Protein AF-A0A0D0GXX9-F1 (afdb_monomer_lite)

pLDDT: mean 84.31, std 14.24, range [38.78, 97.81]

Sequence (158 aa):
MLGVKKAIVPKKVIGYCRVSSRKQKDDLEHQVEAVRTYMIAKGYSFEIIEDIGSGINYTKKGLSRLIDMICNGEVEKVVVLYKDRLVRFGFELIEQICKRYGVDIEIIDHTEKTEEQELVEDLVQLLTVFSCKLQGKRANRAKKMIKEWLEDDSVDQS

Radius of gyration: 19.17 Å; chains: 1; bounding box: 40×48×54 Å

Foldseek 3Di:
DDPPPPPPQPAFEEEEAEDAAPVCVVVSVVQVVVQVVVCVVVVGRYDYFYFYHALAPCPTPSNVVVLVCLVVLNHQEYEYQELSRNHVPCSVVVQVSNVVSNYYYHHNDHDPDDDPVSVLVNVLVVLVVVLVVDDDPVSVVSVVVSVVVVVVVVVVVD

Structure (mmCIF, N/CA/C/O backbone):
data_AF-A0A0D0GXX9-F1
#
_entry.id   AF-A0A0D0GXX9-F1
#
loop_
_atom_site.group_PDB
_atom_site.id
_atom_site.type_symbol
_atom_site.label_atom_id
_atom_site.label_alt_id
_atom_site.label_comp_id
_atom_site.label_asym_id
_atom_site.label_entity_id
_atom_site.label_seq_id
_atom_site.pdbx_PDB_ins_code
_atom_site.Cartn_x
_atom_site.Cartn_y
_atom_site.Cartn_z
_atom_site.occupancy
_atom_site.B_iso_or_equiv
_atom_site.auth_seq_id
_atom_site.auth_comp_id
_atom_site.auth_asym_id
_atom_site.auth_atom_id
_atom_site.pdbx_PDB_model_num
ATOM 1 N N . MET A 1 1 ? -7.300 32.356 24.901 1.00 46.66 1 MET A N 1
ATOM 2 C CA . MET A 1 1 ? -8.190 31.180 24.811 1.00 46.66 1 MET A CA 1
ATOM 3 C C . MET A 1 1 ? -8.692 31.081 23.391 1.00 46.66 1 MET A C 1
ATOM 5 O O . MET A 1 1 ? -9.270 32.051 22.938 1.00 46.66 1 MET A O 1
ATOM 9 N N . LEU A 1 2 ? -8.456 29.955 22.724 1.00 40.91 2 LEU A N 1
ATOM 10 C CA . LEU A 1 2 ? -9.326 29.376 21.693 1.00 40.91 2 LEU A CA 1
ATOM 11 C C . LEU A 1 2 ? -8.755 27.983 21.413 1.00 40.91 2 LEU A C 1
ATOM 13 O O . LEU A 1 2 ? -8.085 27.725 20.420 1.00 40.91 2 LEU A O 1
ATOM 17 N N . GLY A 1 3 ? -8.950 27.101 22.396 1.00 47.66 3 GLY A N 1
ATOM 18 C CA . GLY A 1 3 ? -8.802 25.672 22.185 1.00 47.66 3 GLY A CA 1
ATOM 19 C C . GLY A 1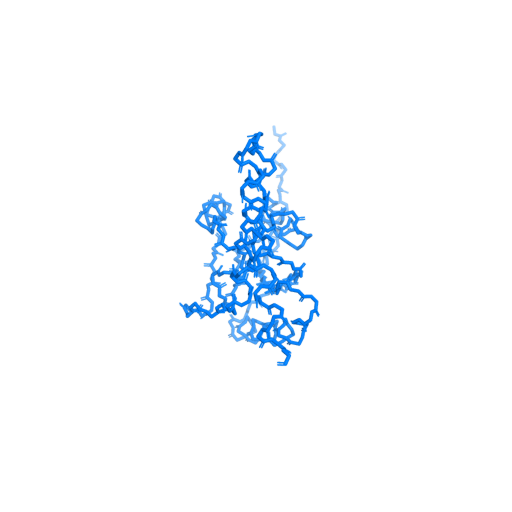 3 ? -9.908 25.253 21.234 1.00 47.66 3 GLY A C 1
ATOM 20 O O . GLY A 1 3 ? -11.041 25.031 21.660 1.00 47.66 3 GLY A O 1
ATOM 21 N N . VAL A 1 4 ? -9.587 25.193 19.943 1.00 50.47 4 VAL A N 1
ATOM 22 C CA . VAL A 1 4 ? -10.397 24.453 18.985 1.00 50.47 4 VAL A CA 1
ATOM 23 C C . VAL A 1 4 ? -10.352 23.015 19.480 1.00 50.47 4 VAL A C 1
ATOM 25 O O . VAL A 1 4 ? -9.341 22.330 19.331 1.00 50.47 4 VAL A O 1
ATOM 28 N N . LYS A 1 5 ? -11.416 22.576 20.159 1.00 44.62 5 LYS A N 1
ATOM 29 C CA . LYS A 1 5 ? -11.645 21.156 20.405 1.00 44.62 5 LYS A CA 1
ATOM 30 C C . LYS A 1 5 ? -11.710 20.522 19.021 1.00 44.62 5 LYS A C 1
ATOM 32 O O . LYS A 1 5 ? -12.744 20.611 18.363 1.00 44.62 5 LYS A O 1
ATOM 37 N N . LYS A 1 6 ? -10.592 19.959 18.549 1.00 50.16 6 LYS A N 1
ATOM 38 C CA . LYS A 1 6 ? -10.588 19.083 17.379 1.00 50.16 6 LYS A CA 1
ATOM 39 C C . LYS A 1 6 ? -11.620 18.016 17.722 1.00 50.16 6 LYS A C 1
ATOM 41 O O . LYS A 1 6 ? -11.459 17.331 18.733 1.00 50.16 6 LYS A O 1
ATOM 46 N N . ALA A 1 7 ? -12.736 17.995 16.992 1.00 53.47 7 ALA A N 1
ATOM 47 C CA . ALA A 1 7 ? -13.746 16.967 17.180 1.00 53.47 7 ALA A CA 1
ATOM 48 C C . ALA A 1 7 ? -13.008 15.627 17.179 1.00 53.47 7 ALA A C 1
ATOM 50 O O . ALA A 1 7 ? -12.141 15.414 16.328 1.00 53.47 7 ALA A O 1
ATOM 51 N N . ILE A 1 8 ? -13.266 14.781 18.176 1.00 59.03 8 ILE A N 1
ATOM 52 C CA . ILE A 1 8 ? -12.689 13.440 18.216 1.00 59.03 8 ILE A CA 1
ATOM 53 C C . ILE A 1 8 ? -13.399 12.680 17.100 1.00 59.03 8 ILE A C 1
ATOM 55 O O . ILE A 1 8 ? -14.455 12.091 17.307 1.00 59.03 8 ILE A O 1
ATOM 59 N N . VAL A 1 9 ? -12.882 12.811 15.880 1.00 65.06 9 VAL A N 1
ATOM 60 C CA . VAL A 1 9 ? -13.341 12.021 14.749 1.00 65.06 9 VAL A CA 1
ATOM 61 C C . VAL A 1 9 ? -12.909 10.594 15.071 1.00 65.06 9 VAL A C 1
ATOM 63 O O . VAL A 1 9 ? -11.727 10.393 15.372 1.00 65.06 9 VAL A O 1
ATOM 66 N N . PRO A 1 10 ? -13.831 9.617 15.096 1.00 75.81 10 PRO A N 1
ATOM 67 C CA . PRO A 1 10 ? -13.448 8.234 15.312 1.00 75.81 10 PRO A CA 1
ATOM 68 C C . PRO A 1 10 ? -12.452 7.857 14.220 1.00 75.81 10 PRO A C 1
ATOM 70 O O . PRO A 1 10 ? -12.755 7.967 13.028 1.00 75.81 10 PRO A O 1
ATOM 73 N N . LYS A 1 11 ? -11.244 7.485 14.639 1.00 86.31 11 LYS A N 1
ATOM 74 C CA . LYS A 1 11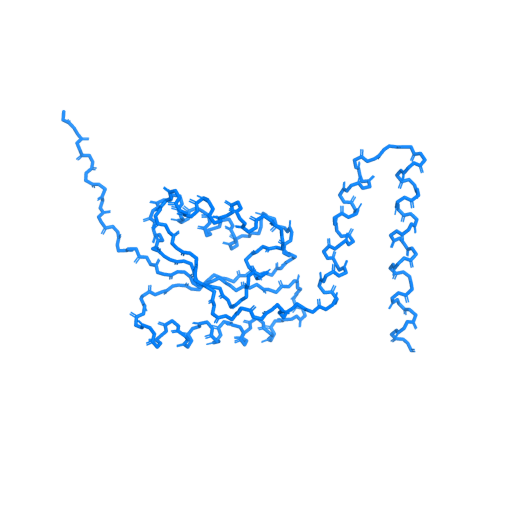 ? -10.214 7.042 13.712 1.00 86.31 11 LYS A CA 1
ATOM 75 C C . LYS A 1 11 ? -10.666 5.735 13.070 1.00 86.31 11 LYS A C 1
ATOM 77 O O . LYS A 1 11 ? -11.314 4.911 13.714 1.00 86.31 11 LYS A O 1
ATOM 82 N N . LYS A 1 12 ? -10.349 5.565 11.792 1.00 92.00 12 LYS A N 1
ATOM 83 C CA . LYS A 1 12 ? -10.663 4.347 11.043 1.00 92.00 12 LYS A CA 1
ATOM 84 C C . LYS A 1 12 ? -9.403 3.530 10.810 1.00 92.00 12 LYS A C 1
ATOM 86 O O . LYS A 1 12 ? -8.302 4.078 10.709 1.00 92.00 12 LYS A O 1
ATOM 91 N N . VAL A 1 13 ? -9.578 2.225 10.660 1.00 96.56 13 VAL A N 1
ATOM 92 C CA . VAL A 1 13 ? -8.539 1.357 10.104 1.00 96.56 13 VAL A CA 1
ATOM 93 C C . VAL A 1 13 ? -8.676 1.368 8.582 1.00 96.56 13 VAL A C 1
ATOM 95 O O . VAL A 1 13 ? -9.780 1.239 8.062 1.00 96.56 13 VAL A O 1
ATOM 98 N N . ILE A 1 14 ? -7.583 1.537 7.848 1.00 97.81 14 ILE A N 1
ATOM 99 C CA . ILE A 1 14 ? -7.615 1.587 6.385 1.00 97.81 14 ILE A CA 1
ATOM 100 C C . ILE A 1 14 ? -6.966 0.339 5.808 1.00 97.81 14 ILE A C 1
ATOM 102 O O . ILE A 1 14 ? -5.792 0.096 6.053 1.00 97.81 14 ILE A O 1
ATOM 106 N N . GLY A 1 15 ? -7.709 -0.439 5.027 1.00 97.56 15 GLY A N 1
ATOM 107 C CA . GLY A 1 15 ? -7.147 -1.494 4.188 1.00 97.56 15 GLY A CA 1
ATOM 108 C C . GLY A 1 15 ? -6.645 -0.890 2.880 1.00 97.56 15 GLY A C 1
ATOM 109 O O . GLY A 1 15 ? -7.413 -0.211 2.207 1.00 97.56 15 GLY A O 1
ATOM 110 N N . TYR A 1 16 ? -5.388 -1.111 2.501 1.00 97.31 16 TYR A N 1
ATOM 111 C CA . TYR A 1 16 ? -4.856 -0.629 1.223 1.00 97.31 16 TYR A CA 1
ATOM 112 C C . TYR A 1 16 ? -4.500 -1.798 0.301 1.00 97.31 16 TYR A C 1
ATOM 114 O O . TYR A 1 16 ? -3.686 -2.657 0.646 1.00 97.31 16 TYR A O 1
ATOM 122 N N . CYS A 1 17 ? -5.126 -1.813 -0.876 1.00 95.94 17 CYS A N 1
ATOM 123 C CA . CYS A 1 17 ? -4.997 -2.858 -1.887 1.00 95.94 17 CYS A CA 1
ATOM 124 C C . CYS A 1 17 ? -4.488 -2.256 -3.203 1.00 95.94 17 CYS A C 1
ATOM 126 O O . CYS A 1 17 ? -4.903 -1.166 -3.602 1.00 95.94 17 CYS A O 1
ATOM 128 N N . ARG A 1 18 ? -3.572 -2.952 -3.881 1.00 94.06 18 ARG A N 1
ATOM 129 C CA . ARG A 1 18 ? -2.946 -2.490 -5.121 1.00 94.06 18 ARG A CA 1
ATOM 130 C C . ARG A 1 18 ? -2.547 -3.639 -6.040 1.00 94.06 18 ARG A C 1
ATOM 132 O O . ARG A 1 18 ? -1.887 -4.592 -5.619 1.00 94.06 18 ARG A O 1
ATOM 139 N N . VAL A 1 19 ? -2.800 -3.437 -7.327 1.00 92.00 19 VAL A N 1
ATOM 140 C CA . VAL A 1 19 ? -2.217 -4.220 -8.430 1.00 92.00 19 VAL A CA 1
ATOM 141 C C . VAL A 1 19 ? -1.505 -3.304 -9.421 1.00 92.00 19 VAL A C 1
ATOM 143 O O . VAL A 1 19 ? -1.785 -2.103 -9.468 1.00 92.00 19 VAL A O 1
ATOM 146 N N . SER A 1 20 ? -0.555 -3.825 -10.196 1.00 88.00 20 SER A N 1
ATOM 147 C CA . SER A 1 20 ? 0.231 -2.995 -11.120 1.00 88.00 20 SER A CA 1
ATOM 148 C C . SER A 1 20 ? -0.528 -2.610 -12.391 1.00 88.00 20 SER A C 1
ATOM 150 O O . SER A 1 20 ? -0.326 -1.509 -12.910 1.00 88.00 20 SER A O 1
ATOM 152 N N . SER A 1 21 ? -1.457 -3.451 -12.855 1.00 86.44 21 SER A N 1
ATOM 153 C CA . SER A 1 21 ? -2.200 -3.232 -14.096 1.00 86.44 21 SER A CA 1
ATOM 154 C C . SER A 1 21 ? -3.696 -3.528 -13.966 1.00 86.44 21 SER A C 1
ATOM 156 O O . SER A 1 21 ? -4.149 -4.250 -13.084 1.00 86.44 21 SER A O 1
ATOM 158 N N . ARG A 1 22 ? -4.495 -3.003 -14.905 1.00 87.81 22 ARG A N 1
ATOM 159 C CA . ARG A 1 22 ? -5.935 -3.313 -14.982 1.00 87.81 22 ARG A CA 1
ATOM 160 C C . ARG A 1 22 ? -6.226 -4.763 -15.372 1.00 87.81 22 ARG A C 1
ATOM 162 O O . ARG A 1 22 ? -7.359 -5.195 -15.203 1.00 87.81 22 ARG A O 1
ATOM 169 N N . LYS A 1 23 ? -5.245 -5.482 -15.930 1.00 86.50 23 LYS A N 1
ATOM 170 C CA . LYS A 1 23 ? -5.403 -6.895 -16.302 1.00 86.50 23 LYS A CA 1
ATOM 171 C C . LYS A 1 23 ? -5.524 -7.781 -15.057 1.00 86.50 23 LYS A C 1
ATOM 173 O O . LYS A 1 23 ? -6.221 -8.778 -15.106 1.00 86.50 23 LYS A O 1
ATOM 178 N N . GLN A 1 24 ? -4.935 -7.349 -13.944 1.00 84.19 24 GLN A N 1
ATOM 179 C CA . GLN A 1 24 ? -4.953 -8.021 -12.640 1.00 84.19 24 GLN A CA 1
ATOM 180 C C . GLN A 1 24 ? -6.156 -7.586 -11.779 1.00 84.19 24 GLN A C 1
ATOM 182 O O . GLN A 1 24 ? -6.069 -7.491 -10.556 1.00 84.19 24 GLN A O 1
ATOM 187 N N . LYS A 1 25 ? -7.288 -7.218 -12.397 1.00 89.06 25 LYS A N 1
ATOM 188 C CA . LYS A 1 25 ? -8.465 -6.739 -11.650 1.00 89.06 25 LYS A CA 1
ATOM 189 C C . LYS A 1 25 ? -9.041 -7.830 -10.746 1.00 89.06 25 LYS A C 1
ATOM 191 O O . LYS A 1 25 ? -9.425 -7.532 -9.621 1.00 89.06 25 LYS A O 1
ATOM 196 N N . ASP A 1 26 ? -9.047 -9.069 -11.220 1.00 91.12 26 ASP A N 1
ATOM 197 C CA . ASP A 1 26 ? -9.548 -10.207 -10.450 1.00 91.12 26 ASP A CA 1
ATOM 198 C C . ASP A 1 26 ? -8.655 -10.466 -9.222 1.00 91.12 26 ASP A C 1
ATOM 200 O O . ASP A 1 26 ? -9.151 -10.729 -8.128 1.00 91.12 26 ASP A O 1
ATOM 204 N N . ASP A 1 27 ? -7.336 -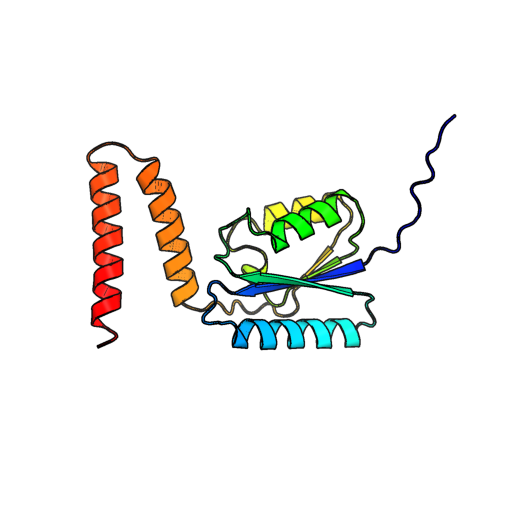10.278 -9.350 1.00 89.50 27 ASP A N 1
ATOM 205 C CA . ASP A 1 27 ? -6.399 -10.374 -8.222 1.00 89.50 27 ASP A CA 1
ATOM 206 C C . ASP A 1 27 ? -6.601 -9.252 -7.201 1.00 89.50 27 ASP A C 1
ATOM 208 O O . ASP A 1 27 ? -6.499 -9.483 -5.993 1.00 89.50 27 ASP A O 1
ATOM 212 N N . LEU A 1 28 ? -6.933 -8.041 -7.665 1.00 93.06 28 LEU A N 1
ATOM 213 C CA . LEU A 1 28 ? -7.302 -6.934 -6.784 1.00 93.06 28 LEU A CA 1
ATOM 214 C C . LEU A 1 28 ? -8.559 -7.279 -5.977 1.00 93.06 28 LEU A C 1
ATOM 216 O O . LEU A 1 28 ? -8.582 -7.044 -4.772 1.00 93.06 28 LEU A O 1
ATOM 220 N N . GLU A 1 29 ? -9.577 -7.869 -6.607 1.00 94.69 29 GLU A N 1
ATOM 221 C CA . GLU A 1 29 ? -10.807 -8.288 -5.925 1.00 94.69 29 GLU A CA 1
ATOM 222 C C . GLU A 1 29 ? -10.531 -9.375 -4.871 1.00 94.69 29 GLU A C 1
ATOM 224 O O . GLU A 1 29 ? -10.977 -9.247 -3.727 1.00 94.69 29 GLU A O 1
ATOM 229 N N . HIS A 1 30 ? -9.718 -10.386 -5.198 1.00 93.06 30 HIS A N 1
ATOM 230 C CA . HIS A 1 30 ? -9.283 -11.402 -4.232 1.00 93.06 30 HIS A CA 1
ATOM 231 C C . HIS A 1 30 ? -8.503 -10.800 -3.058 1.00 93.06 30 HIS A C 1
ATOM 233 O O . HIS A 1 30 ? -8.724 -11.166 -1.901 1.00 93.06 30 HIS A O 1
ATOM 239 N N . GLN A 1 31 ? -7.607 -9.853 -3.336 1.00 93.38 31 GLN A N 1
ATOM 240 C CA . GLN A 1 31 ? -6.850 -9.149 -2.308 1.00 93.38 31 GLN A CA 1
ATOM 241 C C . GLN A 1 31 ? -7.761 -8.326 -1.391 1.00 93.38 31 GLN A C 1
ATOM 243 O O . GLN A 1 31 ? -7.612 -8.386 -0.169 1.00 93.38 31 GLN A O 1
ATOM 248 N N . VAL A 1 32 ? -8.707 -7.582 -1.966 1.00 96.25 32 VAL A N 1
ATOM 249 C CA . VAL A 1 32 ? -9.696 -6.796 -1.220 1.00 96.25 32 VAL A CA 1
ATOM 250 C C . VAL A 1 32 ? -10.512 -7.701 -0.306 1.00 96.25 32 VAL A C 1
ATOM 252 O O . VAL A 1 32 ? -10.705 -7.360 0.860 1.00 96.25 32 VAL A O 1
ATOM 255 N N . GLU A 1 33 ? -10.948 -8.864 -0.788 1.00 96.19 33 GLU A N 1
ATOM 256 C CA . GLU A 1 33 ? -11.734 -9.801 0.015 1.00 96.19 33 GLU A CA 1
ATOM 257 C C . GLU A 1 33 ? -10.915 -10.439 1.147 1.00 96.19 33 GLU A C 1
ATOM 259 O O . GLU A 1 33 ? -11.404 -10.559 2.274 1.00 96.19 33 GLU A O 1
ATOM 264 N N . ALA A 1 34 ? -9.645 -10.770 0.896 1.00 94.50 34 ALA A N 1
ATOM 265 C CA . ALA A 1 34 ? -8.735 -11.273 1.924 1.00 94.50 34 ALA A CA 1
ATOM 266 C C . ALA A 1 34 ? -8.512 -10.239 3.042 1.00 94.50 34 ALA A C 1
ATOM 268 O O . ALA A 1 34 ? -8.657 -10.554 4.228 1.00 94.50 34 ALA A O 1
ATOM 269 N N . VAL A 1 35 ? -8.223 -8.984 2.673 1.00 96.00 35 VAL A N 1
ATOM 270 C CA . VAL A 1 35 ? -8.050 -7.877 3.627 1.00 96.00 35 VAL A CA 1
ATOM 271 C C . VAL A 1 35 ? -9.356 -7.606 4.377 1.00 96.00 35 VAL A C 1
ATOM 273 O O . VAL A 1 35 ? -9.351 -7.501 5.602 1.00 96.00 35 VAL A O 1
ATOM 276 N N . ARG A 1 36 ? -10.492 -7.564 3.675 1.00 96.75 36 ARG A N 1
ATOM 277 C CA . ARG A 1 36 ? -11.821 -7.364 4.269 1.00 96.75 36 ARG A CA 1
ATOM 278 C C . ARG A 1 36 ? -12.135 -8.432 5.311 1.00 96.75 36 ARG A C 1
ATOM 280 O O . ARG A 1 36 ? -12.488 -8.091 6.438 1.00 96.75 36 ARG A O 1
ATOM 287 N N . THR A 1 37 ? -11.977 -9.704 4.957 1.00 96.69 37 THR A N 1
ATOM 288 C CA . THR A 1 37 ? -12.234 -10.837 5.856 1.00 96.69 37 THR A CA 1
ATOM 289 C C . THR A 1 37 ? -11.372 -10.743 7.111 1.00 96.69 37 THR A C 1
ATOM 291 O O . THR A 1 37 ? -11.878 -10.880 8.227 1.00 96.69 37 THR A O 1
ATOM 294 N N . TYR A 1 38 ? -10.084 -10.430 6.945 1.00 96.25 38 TYR A N 1
ATOM 295 C CA . TYR A 1 38 ? -9.162 -10.229 8.059 1.00 96.25 38 TYR A CA 1
ATOM 296 C C . TYR A 1 38 ? -9.614 -9.092 8.990 1.00 96.25 38 TYR A C 1
ATOM 298 O O . TYR A 1 38 ? -9.674 -9.264 10.209 1.00 96.25 38 TYR A O 1
ATOM 306 N N . MET A 1 39 ? -9.986 -7.939 8.431 1.00 95.62 39 MET A N 1
ATOM 307 C CA . MET A 1 39 ? -10.405 -6.769 9.211 1.00 95.62 39 MET A CA 1
ATOM 308 C C . MET A 1 39 ? -11.743 -6.983 9.930 1.00 95.62 39 MET A C 1
ATOM 310 O O . MET A 1 39 ? -11.892 -6.544 11.073 1.00 95.62 39 MET A O 1
ATOM 314 N N . ILE A 1 40 ? -12.688 -7.700 9.307 1.00 95.88 40 ILE A N 1
ATOM 315 C CA . ILE A 1 40 ? -13.946 -8.117 9.945 1.00 95.88 40 ILE A CA 1
ATOM 316 C C . ILE A 1 40 ? -13.653 -9.039 11.130 1.00 95.88 40 ILE A C 1
ATOM 318 O O . ILE A 1 40 ? -14.172 -8.809 12.221 1.00 95.88 40 ILE A O 1
ATOM 322 N N . ALA A 1 41 ? -12.788 -10.043 10.953 1.00 95.88 41 ALA A N 1
ATOM 323 C CA . ALA A 1 41 ? -12.423 -10.977 12.019 1.00 95.88 41 ALA A CA 1
ATOM 324 C C . ALA A 1 41 ? -11.743 -10.284 13.215 1.00 95.88 41 ALA A C 1
ATOM 326 O O . ALA A 1 41 ? -11.889 -10.725 14.355 1.00 95.88 41 ALA A O 1
ATOM 327 N N . LYS A 1 42 ? -11.031 -9.176 12.976 1.00 94.75 42 LYS A N 1
ATOM 328 C CA . LYS A 1 42 ? -10.439 -8.327 14.023 1.00 94.75 42 LYS A CA 1
ATOM 329 C C . LYS A 1 42 ? -11.433 -7.368 14.689 1.00 94.75 42 LYS A C 1
ATOM 331 O O . LYS A 1 42 ? -11.071 -6.736 15.679 1.00 94.75 42 LYS A O 1
ATOM 336 N N . GLY A 1 43 ? -12.655 -7.244 14.169 1.00 92.81 43 GLY A N 1
ATOM 337 C CA . GLY A 1 43 ? -13.668 -6.318 14.678 1.00 92.81 43 GLY A CA 1
ATOM 338 C C . GLY A 1 43 ? -13.352 -4.848 14.398 1.00 92.81 43 GLY A C 1
ATOM 339 O O . GLY A 1 43 ? -13.785 -3.972 15.145 1.00 92.81 43 GLY A O 1
ATOM 340 N N . TYR A 1 44 ? -12.571 -4.560 13.354 1.00 93.81 44 TYR A N 1
ATOM 341 C CA . TYR A 1 44 ? -12.212 -3.188 13.007 1.00 93.81 44 TYR A CA 1
ATOM 342 C C . TYR A 1 44 ? -13.376 -2.446 12.344 1.00 93.81 44 TYR A C 1
ATOM 344 O O . TYR A 1 44 ? -14.136 -3.012 11.563 1.00 93.81 44 TYR A O 1
ATOM 352 N N . SER A 1 45 ? -13.483 -1.144 12.622 1.00 91.81 45 SER A N 1
ATOM 353 C CA . SER A 1 45 ? -14.246 -0.216 11.784 1.00 91.81 45 SER A CA 1
ATOM 354 C C . SER A 1 45 ? -13.311 0.294 10.698 1.00 91.81 45 SER A C 1
ATOM 356 O O . SER A 1 45 ? -12.331 0.987 11.000 1.00 91.81 45 SER A O 1
ATOM 358 N N . PHE A 1 46 ? -13.565 -0.104 9.452 1.00 95.44 46 PHE A N 1
ATOM 359 C CA . PHE A 1 46 ? -12.597 0.085 8.384 1.00 95.44 46 PHE A CA 1
ATOM 360 C C . PHE A 1 46 ? -13.155 0.648 7.087 1.00 95.44 46 PHE A C 1
ATOM 362 O O . PHE A 1 46 ? -14.353 0.624 6.814 1.00 95.44 46 PHE A O 1
ATOM 369 N N . GLU A 1 47 ? -12.231 1.144 6.274 1.00 96.06 47 GLU A N 1
ATOM 370 C CA . GLU A 1 47 ? -12.448 1.533 4.890 1.00 96.06 47 GLU A CA 1
ATOM 371 C C . GLU A 1 47 ? -11.355 0.904 4.021 1.00 96.06 47 GLU A C 1
ATOM 373 O O . GLU A 1 47 ? -10.217 0.771 4.467 1.00 96.06 47 GLU A O 1
ATOM 378 N N . ILE A 1 48 ? -11.691 0.498 2.796 1.00 96.81 48 ILE A N 1
ATOM 379 C CA . ILE A 1 48 ? -10.723 -0.059 1.847 1.00 96.81 48 ILE A CA 1
ATOM 380 C C . ILE A 1 48 ? -10.428 0.985 0.773 1.00 96.81 48 ILE A C 1
ATOM 382 O O . ILE A 1 48 ? -11.338 1.585 0.203 1.00 96.81 48 ILE A O 1
ATOM 386 N N . ILE A 1 49 ? -9.143 1.202 0.516 1.00 97.12 49 ILE A N 1
ATOM 387 C CA . ILE A 1 49 ? -8.628 2.015 -0.577 1.00 97.12 49 ILE A CA 1
ATOM 388 C C . ILE A 1 49 ? -7.963 1.077 -1.578 1.00 97.12 49 ILE A C 1
ATOM 390 O O . ILE A 1 49 ? -7.122 0.255 -1.217 1.00 97.12 49 ILE A O 1
ATOM 394 N N . GLU A 1 50 ? -8.329 1.237 -2.842 1.00 96.12 50 GLU A N 1
ATOM 395 C CA . GLU A 1 50 ? -7.814 0.451 -3.955 1.00 96.12 50 GLU A CA 1
ATOM 396 C C . GLU A 1 50 ? -7.042 1.352 -4.914 1.00 96.12 50 GLU A C 1
ATOM 398 O O . GLU A 1 50 ? -7.437 2.493 -5.172 1.00 96.12 50 GLU A O 1
ATOM 403 N N . ASP A 1 51 ? -5.957 0.830 -5.474 1.00 94.94 51 ASP A N 1
ATOM 404 C CA . ASP A 1 51 ? -5.194 1.501 -6.516 1.00 94.94 51 ASP A CA 1
ATOM 405 C C . ASP A 1 51 ? -4.780 0.529 -7.620 1.00 94.94 51 ASP A C 1
ATOM 407 O O . ASP A 1 51 ? -4.429 -0.627 -7.385 1.00 94.94 51 ASP A O 1
ATOM 411 N N . ILE A 1 52 ? -4.749 1.043 -8.847 1.00 92.31 52 ILE A N 1
ATOM 412 C CA . ILE A 1 52 ? -4.190 0.335 -9.997 1.00 92.31 52 ILE A CA 1
ATOM 413 C C . ILE A 1 52 ? -3.010 1.144 -10.517 1.00 92.31 52 ILE A C 1
ATOM 415 O O . ILE A 1 52 ? -3.158 2.297 -10.930 1.00 92.31 52 ILE A O 1
ATOM 419 N N . GLY A 1 53 ? -1.835 0.532 -10.492 1.00 89.50 53 GLY A N 1
ATOM 420 C CA . GLY A 1 53 ? -0.592 1.111 -10.969 1.00 89.50 53 GLY A CA 1
ATOM 421 C C . GLY A 1 53 ? 0.621 0.561 -10.231 1.00 89.50 53 GLY A C 1
ATOM 422 O O . GLY A 1 53 ? 0.524 0.022 -9.124 1.00 89.50 53 GLY A O 1
ATOM 423 N N . SER A 1 54 ? 1.783 0.759 -10.845 1.00 87.06 54 SER A N 1
ATOM 424 C CA . SER A 1 54 ? 3.084 0.337 -10.326 1.00 87.06 54 SER A CA 1
ATOM 425 C C . SER A 1 54 ? 3.320 0.721 -8.854 1.00 87.06 54 SER A C 1
ATOM 427 O O . SER A 1 54 ? 2.873 1.771 -8.359 1.00 87.06 54 SER A O 1
ATOM 429 N N . GLY A 1 55 ? 4.080 -0.127 -8.155 1.00 86.19 55 GLY A N 1
ATOM 430 C CA . GLY A 1 55 ? 4.495 0.086 -6.770 1.00 86.19 55 GLY A CA 1
ATOM 431 C C . GLY A 1 55 ? 5.466 1.257 -6.587 1.00 86.19 55 GLY A C 1
ATOM 432 O O . GLY A 1 55 ? 5.625 1.722 -5.460 1.00 86.19 55 GLY A O 1
ATOM 433 N N . ILE A 1 56 ? 6.068 1.772 -7.665 1.00 88.62 56 ILE A N 1
ATOM 434 C CA . ILE A 1 56 ? 6.966 2.939 -7.632 1.00 88.62 56 ILE A CA 1
ATOM 435 C C . ILE A 1 56 ? 6.278 4.257 -8.020 1.00 88.62 56 ILE A C 1
ATOM 437 O O . ILE A 1 56 ? 6.895 5.321 -7.974 1.00 88.62 56 ILE A O 1
ATOM 441 N N . ASN A 1 57 ? 4.992 4.216 -8.381 1.00 87.31 57 ASN A N 1
ATOM 442 C CA . ASN A 1 57 ? 4.207 5.421 -8.631 1.00 87.31 57 ASN A CA 1
ATOM 443 C C . ASN A 1 57 ? 3.653 5.996 -7.314 1.00 87.31 57 ASN A C 1
ATOM 445 O O . ASN A 1 57 ? 2.634 5.528 -6.810 1.00 87.31 57 ASN A O 1
ATOM 449 N N . TYR A 1 58 ? 4.275 7.038 -6.767 1.00 88.62 58 TYR A N 1
ATOM 450 C CA . TYR A 1 58 ? 3.834 7.645 -5.501 1.00 88.62 58 TYR A CA 1
ATOM 451 C C . TYR A 1 58 ? 2.694 8.672 -5.639 1.00 88.62 58 TYR A C 1
ATOM 453 O O . TYR A 1 58 ? 2.245 9.209 -4.634 1.00 88.62 58 TYR A O 1
ATOM 461 N N . THR A 1 59 ? 2.207 8.952 -6.855 1.00 88.12 59 THR A N 1
ATOM 462 C CA . THR A 1 59 ? 1.148 9.951 -7.116 1.00 88.12 59 THR A CA 1
ATOM 463 C C . THR A 1 59 ? -0.212 9.321 -7.429 1.00 88.12 59 THR A C 1
ATOM 465 O O . THR A 1 59 ? -1.122 9.992 -7.923 1.00 88.12 59 THR A O 1
ATOM 468 N N . LYS A 1 60 ? -0.369 8.021 -7.149 1.00 91.62 60 LYS A N 1
ATOM 469 C CA . LYS A 1 60 ? -1.649 7.319 -7.291 1.00 91.62 60 LYS A CA 1
ATOM 470 C C . LYS A 1 60 ? -2.710 7.939 -6.380 1.00 91.62 60 LYS A C 1
ATOM 472 O O . LYS A 1 60 ? -2.411 8.411 -5.283 1.00 91.62 60 LYS A O 1
ATOM 477 N N . LYS A 1 61 ? -3.959 7.941 -6.851 1.00 93.56 61 LYS A N 1
ATOM 478 C CA . LYS A 1 61 ? -5.066 8.618 -6.163 1.00 93.56 61 LYS A CA 1
ATOM 479 C C . LYS A 1 61 ? -5.361 7.979 -4.807 1.00 93.56 61 LYS A C 1
ATOM 481 O O . LYS A 1 61 ? -5.585 8.719 -3.854 1.00 93.56 61 LYS A O 1
ATOM 486 N N . GLY A 1 62 ? -5.341 6.648 -4.712 1.00 95.12 62 GLY A N 1
ATOM 487 C CA . GLY A 1 62 ? -5.557 5.940 -3.453 1.00 95.12 62 GLY A CA 1
ATOM 488 C C . GLY A 1 62 ? -4.441 6.204 -2.443 1.00 95.12 62 GLY A C 1
ATOM 489 O O . GLY A 1 62 ? -4.728 6.585 -1.312 1.00 95.12 62 GLY A O 1
ATOM 490 N N . LEU A 1 63 ? -3.176 6.102 -2.856 1.00 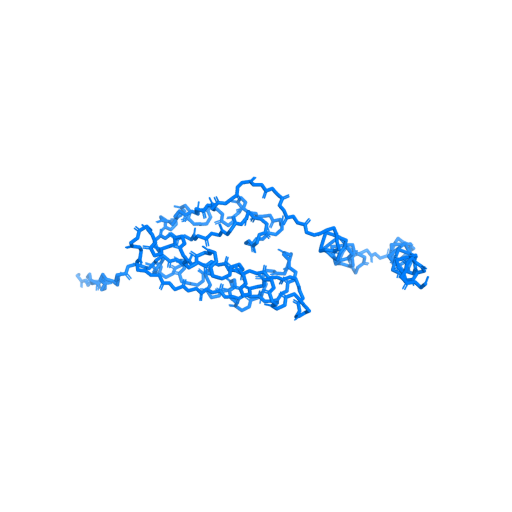94.75 63 LEU A N 1
ATOM 491 C CA . LEU A 1 63 ? -2.025 6.381 -1.995 1.00 94.75 63 LEU A CA 1
ATOM 492 C C . LEU A 1 63 ? -1.997 7.841 -1.521 1.00 94.75 63 LEU A C 1
ATOM 494 O O . LEU A 1 63 ? -1.767 8.087 -0.340 1.00 94.75 63 LEU A O 1
ATOM 498 N N . SER A 1 64 ? -2.273 8.807 -2.405 1.00 94.62 64 SER A N 1
ATOM 499 C CA . SER A 1 64 ? -2.380 10.223 -2.019 1.00 94.62 64 SER A CA 1
ATOM 500 C C . SER A 1 64 ? -3.483 10.420 -0.984 1.00 94.62 64 SER A C 1
ATOM 502 O O . SER A 1 64 ? -3.247 11.022 0.058 1.00 94.62 64 SER A O 1
ATOM 504 N N . ARG A 1 65 ? -4.664 9.836 -1.227 1.00 95.81 65 ARG A N 1
ATOM 505 C CA . ARG A 1 65 ? -5.792 9.880 -0.293 1.00 95.81 65 ARG A CA 1
ATOM 506 C C . ARG A 1 65 ? -5.432 9.269 1.062 1.00 95.81 65 ARG A C 1
ATOM 508 O O . ARG A 1 65 ? -5.771 9.844 2.090 1.00 95.81 65 ARG A O 1
ATOM 515 N N . LEU A 1 66 ? -4.734 8.133 1.075 1.00 95.69 66 LEU A N 1
ATOM 516 C CA . LEU A 1 66 ? -4.261 7.490 2.300 1.00 95.69 66 LEU A CA 1
ATOM 517 C C . LEU A 1 66 ? -3.330 8.421 3.091 1.00 95.69 66 LEU A C 1
ATOM 519 O O . LEU A 1 66 ? -3.517 8.596 4.294 1.00 95.69 66 LEU A O 1
ATOM 523 N N . ILE A 1 67 ? -2.355 9.039 2.418 1.00 94.00 67 ILE A N 1
ATOM 524 C CA . ILE A 1 67 ? -1.412 9.975 3.044 1.00 94.00 67 ILE A CA 1
ATOM 525 C C . ILE A 1 67 ? -2.151 11.190 3.618 1.00 94.00 67 ILE A C 1
ATOM 527 O O . ILE A 1 67 ? -1.880 11.573 4.758 1.00 94.00 67 ILE A O 1
ATOM 531 N N . ASP A 1 68 ? -3.111 11.755 2.885 1.00 94.00 68 ASP A N 1
ATOM 532 C CA . ASP A 1 68 ? -3.916 12.888 3.353 1.00 94.00 68 ASP A CA 1
ATOM 533 C C . ASP A 1 68 ? -4.711 12.528 4.619 1.00 94.00 68 ASP A C 1
ATOM 535 O O . ASP A 1 68 ? -4.680 13.262 5.609 1.00 94.00 68 ASP A O 1
ATOM 539 N N . MET A 1 69 ? -5.351 11.353 4.643 1.00 93.88 69 MET A N 1
ATOM 540 C CA . MET A 1 69 ? -6.089 10.864 5.815 1.00 93.88 69 MET A CA 1
ATOM 541 C C . MET A 1 69 ? -5.170 10.649 7.031 1.00 93.88 69 MET A C 1
ATOM 543 O O . MET A 1 69 ? -5.544 10.985 8.161 1.00 93.88 69 MET A O 1
ATOM 547 N N . ILE A 1 70 ? -3.954 10.130 6.818 1.00 93.94 70 ILE A N 1
ATOM 548 C CA . ILE A 1 70 ? -2.934 9.994 7.872 1.00 93.94 70 ILE A CA 1
ATOM 549 C C . ILE A 1 70 ? -2.555 11.377 8.416 1.00 93.94 70 ILE A C 1
ATOM 551 O O . ILE A 1 70 ? -2.575 11.588 9.630 1.00 93.94 70 ILE A O 1
ATOM 555 N N . CYS A 1 71 ? -2.278 12.342 7.534 1.00 92.25 71 CYS A N 1
ATOM 556 C CA . CYS A 1 71 ? -1.875 13.697 7.917 1.00 92.25 71 CYS A CA 1
ATOM 557 C C . CYS A 1 71 ? -2.979 14.452 8.673 1.00 92.25 71 CYS A C 1
ATOM 559 O O . CYS A 1 71 ? -2.691 15.224 9.593 1.00 92.25 71 CYS A O 1
ATOM 561 N N . ASN A 1 72 ? -4.244 14.194 8.338 1.00 92.38 72 ASN A N 1
ATOM 562 C CA . ASN A 1 72 ? -5.398 14.766 9.031 1.00 92.38 72 ASN A CA 1
ATOM 563 C C . ASN A 1 72 ? -5.657 14.122 10.407 1.00 92.38 72 ASN A C 1
ATOM 565 O O . ASN A 1 72 ? -6.353 14.706 11.251 1.00 92.38 72 ASN A O 1
ATOM 569 N N . GLY A 1 73 ? -5.048 12.964 10.682 1.00 91.38 73 GLY A N 1
ATOM 570 C CA . GLY A 1 73 ? -5.242 12.187 11.906 1.00 91.38 73 GLY A CA 1
ATOM 571 C C . GLY A 1 73 ? -6.548 11.390 11.919 1.00 91.38 73 GLY A C 1
ATOM 572 O O . GLY A 1 73 ? -7.088 11.136 12.994 1.00 91.38 73 GLY A O 1
ATOM 573 N N . GLU A 1 74 ? -7.061 11.035 10.739 1.00 92.88 74 GLU A N 1
ATOM 574 C CA . GLU A 1 74 ? -8.297 10.260 10.542 1.00 92.88 74 GLU A CA 1
ATOM 575 C C . GLU A 1 74 ? -8.050 8.742 10.581 1.00 92.88 74 GLU A C 1
ATOM 577 O O . GLU A 1 74 ? -8.988 7.951 10.686 1.00 92.88 74 GLU A O 1
ATOM 582 N N . VAL A 1 75 ? -6.781 8.335 10.510 1.00 95.12 75 VAL A N 1
ATOM 583 C CA . VAL A 1 75 ? -6.352 6.936 10.452 1.00 95.12 75 VAL A CA 1
ATOM 584 C C . VAL A 1 75 ? -5.793 6.502 11.803 1.00 95.12 75 VAL A C 1
ATOM 586 O O . VAL A 1 75 ? -5.049 7.237 12.452 1.00 95.12 75 VAL A O 1
ATOM 589 N N . GLU A 1 76 ? -6.170 5.303 12.236 1.00 95.00 76 GLU A N 1
ATOM 590 C CA . GLU A 1 76 ? -5.577 4.619 13.391 1.00 95.00 76 GLU A CA 1
ATOM 591 C C . GLU A 1 76 ? -4.494 3.639 12.954 1.00 95.00 76 GLU A C 1
ATOM 593 O O . GLU A 1 76 ? -3.418 3.577 13.540 1.00 95.00 76 GLU A O 1
ATOM 598 N N . LYS A 1 77 ? -4.787 2.873 11.906 1.00 96.19 77 LYS A N 1
ATOM 599 C CA . LYS A 1 77 ? -3.945 1.782 11.437 1.00 96.19 77 LYS A CA 1
ATOM 600 C C . LYS A 1 77 ? -4.154 1.573 9.945 1.00 96.19 77 LYS A C 1
ATOM 602 O O . LYS A 1 77 ? -5.271 1.721 9.451 1.00 96.19 77 LYS A O 1
ATOM 607 N N . VAL A 1 78 ? -3.091 1.211 9.243 1.00 97.50 78 VAL A N 1
ATOM 608 C CA . VAL A 1 78 ? -3.118 0.804 7.838 1.00 97.50 78 VAL A CA 1
ATOM 609 C C . VAL A 1 78 ? -2.877 -0.696 7.769 1.00 97.50 78 VAL A C 1
ATOM 611 O O . VAL A 1 78 ? -1.892 -1.178 8.311 1.00 97.50 78 VAL A O 1
ATOM 614 N N . VAL A 1 79 ? -3.760 -1.434 7.109 1.00 97.44 79 VAL A N 1
ATOM 615 C CA . VAL A 1 79 ? -3.649 -2.878 6.898 1.00 97.44 79 VAL A CA 1
ATOM 616 C C . VAL A 1 79 ? -3.334 -3.132 5.430 1.00 97.44 79 VAL A C 1
ATOM 618 O O . VAL A 1 79 ? -4.024 -2.624 4.545 1.00 97.44 79 VAL A O 1
ATOM 621 N N . VAL A 1 80 ? -2.303 -3.925 5.162 1.00 95.75 80 VAL A N 1
ATOM 622 C CA . VAL A 1 80 ? -1.914 -4.334 3.806 1.00 95.75 80 VAL A CA 1
ATOM 623 C C . VAL A 1 80 ? -1.705 -5.838 3.752 1.00 95.75 80 VAL A C 1
ATOM 625 O O . VAL A 1 80 ? -1.264 -6.441 4.729 1.00 95.75 80 VAL A O 1
ATOM 628 N N . LEU A 1 81 ? -2.016 -6.456 2.609 1.00 93.81 81 LEU A N 1
ATOM 629 C CA . LEU A 1 81 ? -1.835 -7.900 2.458 1.00 93.81 81 LEU A CA 1
ATOM 630 C C . LEU A 1 81 ? -0.346 -8.275 2.499 1.00 93.81 81 LEU A C 1
ATOM 632 O O . LEU A 1 81 ? 0.051 -9.055 3.353 1.00 93.81 81 LEU A O 1
ATOM 636 N N . TYR A 1 82 ? 0.465 -7.640 1.648 1.00 91.38 82 TYR A N 1
ATOM 637 C CA . TYR A 1 82 ? 1.923 -7.792 1.600 1.00 91.38 82 TYR A CA 1
ATOM 638 C C . TYR A 1 82 ? 2.609 -6.423 1.661 1.00 91.38 82 TYR A C 1
ATOM 640 O O . TYR A 1 82 ? 2.025 -5.406 1.272 1.00 91.38 82 TYR A O 1
ATOM 648 N N . LYS A 1 83 ? 3.877 -6.390 2.092 1.00 90.81 83 LYS A N 1
ATOM 649 C CA . LYS A 1 83 ? 4.675 -5.152 2.213 1.00 90.81 83 LYS A CA 1
ATOM 650 C C . LYS A 1 83 ? 4.733 -4.354 0.901 1.00 90.81 83 LYS A C 1
ATOM 652 O O . LYS A 1 83 ? 4.572 -3.134 0.902 1.00 90.81 83 LYS A O 1
ATOM 657 N N . ASP A 1 84 ? 4.918 -5.050 -0.218 1.00 89.38 84 ASP A N 1
ATOM 658 C CA . ASP A 1 84 ? 5.099 -4.470 -1.554 1.00 89.38 84 ASP A CA 1
ATOM 659 C C . ASP A 1 84 ? 3.804 -3.921 -2.190 1.00 89.38 84 ASP A C 1
ATOM 661 O O . ASP A 1 84 ? 3.837 -3.211 -3.206 1.00 89.38 84 ASP A O 1
ATOM 665 N N . ARG A 1 85 ? 2.643 -4.238 -1.602 1.00 91.88 85 ARG A N 1
ATOM 666 C CA . ARG A 1 85 ? 1.353 -3.722 -2.063 1.00 91.88 85 ARG A CA 1
ATOM 667 C C . ARG A 1 85 ? 1.232 -2.247 -1.747 1.00 91.88 85 ARG A C 1
ATOM 669 O O . ARG A 1 85 ? 0.739 -1.514 -2.596 1.00 91.88 85 ARG A O 1
ATOM 676 N N . LEU A 1 86 ? 1.772 -1.800 -0.610 1.00 92.06 86 LEU A N 1
ATOM 677 C CA . LEU A 1 86 ? 1.808 -0.385 -0.248 1.00 92.06 86 LEU A CA 1
ATOM 678 C C . LEU A 1 86 ? 2.671 0.414 -1.234 1.00 92.06 86 LEU A C 1
ATOM 680 O O . LEU A 1 86 ? 2.170 1.263 -1.973 1.00 92.06 86 LEU A O 1
ATOM 684 N N . VAL A 1 87 ? 3.966 0.098 -1.265 1.00 92.19 87 VAL A N 1
ATOM 685 C CA . VAL A 1 87 ? 4.979 0.703 -2.136 1.00 92.19 87 VAL A CA 1
ATOM 686 C C . VAL A 1 87 ? 6.095 -0.307 -2.406 1.00 92.19 87 VAL A C 1
ATOM 688 O O . VAL A 1 87 ? 6.423 -1.113 -1.538 1.00 92.19 87 VAL A O 1
ATOM 691 N N . ARG A 1 88 ? 6.708 -0.249 -3.595 1.00 89.44 88 ARG A N 1
ATOM 692 C CA . ARG A 1 88 ? 7.835 -1.130 -3.956 1.00 89.44 88 ARG A CA 1
ATOM 693 C C . ARG A 1 88 ? 9.128 -0.715 -3.257 1.00 89.44 88 ARG A C 1
ATOM 695 O O . ARG A 1 88 ? 9.869 -1.558 -2.768 1.00 89.44 88 ARG A O 1
ATOM 702 N N . PHE A 1 89 ? 9.388 0.589 -3.208 1.00 87.38 89 PHE A N 1
ATOM 703 C CA . PHE A 1 89 ? 10.532 1.177 -2.519 1.00 87.38 89 PHE A CA 1
ATOM 704 C C . PHE A 1 89 ? 10.049 2.270 -1.564 1.00 87.38 89 PHE A C 1
ATOM 706 O O . PHE A 1 89 ? 9.009 2.886 -1.781 1.00 87.38 89 PHE A O 1
ATOM 713 N N . GLY A 1 90 ? 10.806 2.517 -0.494 1.00 88.81 90 GLY A N 1
ATOM 714 C CA . GLY A 1 90 ? 10.464 3.561 0.473 1.00 88.81 90 GLY A CA 1
ATOM 715 C C . GLY A 1 90 ? 9.345 3.179 1.443 1.00 88.81 90 GLY A C 1
ATOM 716 O O . GLY A 1 90 ? 8.712 4.070 2.005 1.00 88.81 90 GLY A O 1
ATOM 717 N N . PHE A 1 91 ? 9.114 1.883 1.680 1.00 92.31 91 PHE A N 1
ATOM 718 C CA . PHE A 1 91 ? 8.186 1.435 2.723 1.00 92.31 91 PHE A CA 1
ATOM 719 C C . PHE A 1 91 ? 8.570 2.026 4.081 1.00 92.31 91 PHE A C 1
ATOM 721 O O . PHE A 1 91 ? 7.723 2.560 4.787 1.00 92.31 91 PHE A O 1
ATOM 728 N N . GLU A 1 92 ? 9.860 2.007 4.411 1.00 93.19 92 GLU A N 1
ATOM 729 C CA . GLU A 1 92 ? 10.407 2.540 5.656 1.00 93.19 92 GLU A CA 1
ATOM 730 C C . GLU A 1 92 ? 10.113 4.040 5.790 1.00 93.19 92 GLU A C 1
ATOM 732 O O . GLU A 1 92 ? 9.829 4.518 6.883 1.00 93.19 92 GLU A O 1
ATOM 737 N N . LEU A 1 93 ? 10.108 4.790 4.682 1.00 92.50 93 LEU A N 1
ATOM 738 C CA . LEU A 1 93 ? 9.741 6.207 4.690 1.00 92.50 93 LEU A CA 1
ATOM 739 C C . LEU A 1 93 ? 8.262 6.396 5.052 1.00 92.50 93 LEU A C 1
ATOM 741 O O . LEU A 1 93 ? 7.946 7.222 5.909 1.00 92.50 93 LEU A O 1
ATOM 745 N N . ILE A 1 94 ? 7.365 5.624 4.431 1.00 93.56 94 ILE A N 1
ATOM 746 C CA . ILE A 1 94 ? 5.930 5.665 4.748 1.00 93.56 94 ILE A CA 1
ATOM 747 C C . ILE A 1 94 ? 5.685 5.220 6.192 1.00 93.56 94 ILE A C 1
ATOM 749 O O . ILE A 1 94 ? 4.907 5.851 6.903 1.00 93.56 94 ILE A O 1
ATOM 753 N N . GLU A 1 95 ? 6.395 4.196 6.660 1.00 94.69 95 GLU A N 1
ATOM 754 C CA . GLU A 1 95 ? 6.325 3.717 8.038 1.00 94.69 95 GLU A CA 1
ATOM 755 C C . GLU A 1 95 ? 6.746 4.805 9.041 1.00 94.69 95 GLU A C 1
ATOM 757 O O . GLU A 1 95 ? 6.054 5.029 10.033 1.00 94.69 95 GLU A O 1
ATOM 762 N N . GLN A 1 96 ? 7.831 5.541 8.770 1.00 94.88 96 GLN A N 1
ATOM 763 C CA . GLN A 1 96 ? 8.251 6.667 9.612 1.00 94.88 96 GLN A CA 1
ATOM 764 C C . GLN A 1 96 ? 7.214 7.797 9.640 1.00 94.88 96 GLN A C 1
ATOM 766 O O . GLN A 1 96 ? 6.976 8.384 10.699 1.00 94.88 96 GLN A O 1
ATOM 771 N N . ILE A 1 97 ? 6.576 8.094 8.503 1.00 92.81 97 ILE A N 1
ATOM 772 C CA . ILE A 1 97 ? 5.474 9.063 8.446 1.00 92.81 97 ILE A CA 1
ATOM 773 C C . ILE A 1 97 ? 4.322 8.569 9.324 1.00 92.81 97 ILE A C 1
ATOM 775 O O . ILE A 1 97 ? 3.904 9.292 10.2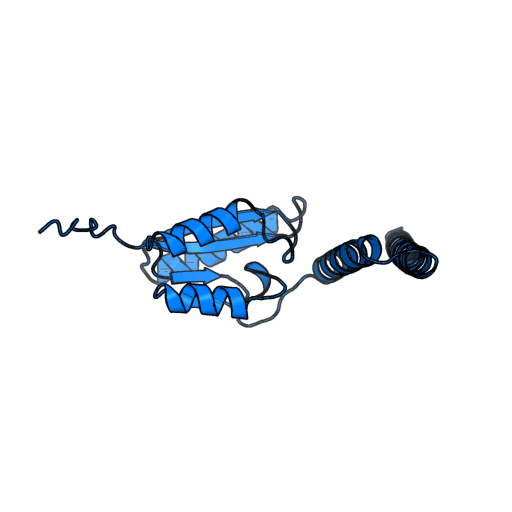25 1.00 92.81 97 ILE A O 1
ATOM 779 N N . CYS A 1 98 ? 3.867 7.329 9.137 1.00 94.81 98 CYS A N 1
ATOM 780 C CA . CYS A 1 98 ? 2.775 6.743 9.915 1.00 94.81 98 CYS A CA 1
ATOM 781 C C . CYS A 1 98 ? 3.063 6.801 11.424 1.00 94.81 98 CYS A C 1
ATOM 783 O O . CYS A 1 98 ? 2.259 7.349 12.180 1.00 94.81 98 CYS A O 1
ATOM 785 N N . LYS A 1 99 ? 4.264 6.385 11.853 1.00 94.38 99 LYS A N 1
ATOM 786 C CA . LYS A 1 99 ? 4.712 6.455 13.256 1.00 94.38 99 LYS A CA 1
ATOM 787 C C . LYS A 1 99 ? 4.610 7.868 13.832 1.00 94.38 99 LYS A C 1
ATOM 789 O O . LYS A 1 99 ? 4.158 8.044 14.961 1.00 94.38 99 LYS A O 1
ATOM 794 N N . ARG A 1 100 ? 4.970 8.896 13.057 1.00 93.75 100 ARG A N 1
ATOM 795 C CA . ARG A 1 100 ? 4.896 10.301 13.493 1.00 93.75 100 ARG A CA 1
ATOM 796 C C . ARG A 1 100 ? 3.465 10.804 13.702 1.00 93.75 100 ARG A C 1
ATOM 798 O O . ARG A 1 100 ? 3.261 11.699 14.520 1.00 93.75 100 ARG A O 1
ATOM 805 N N . TYR A 1 101 ? 2.493 10.227 13.000 1.00 93.56 101 TYR A N 1
ATOM 806 C CA . TYR A 1 101 ? 1.064 10.514 13.166 1.00 93.56 101 TYR A CA 1
ATOM 807 C C . TYR A 1 101 ? 0.352 9.525 14.107 1.00 93.56 101 TYR A C 1
ATOM 809 O O . TYR A 1 101 ? -0.863 9.622 14.294 1.00 93.56 101 TYR A O 1
ATOM 817 N N . GLY A 1 102 ? 1.095 8.611 14.744 1.00 93.56 102 GLY A N 1
ATOM 818 C CA . GLY A 1 102 ? 0.537 7.582 15.623 1.00 93.56 102 GLY A CA 1
ATOM 819 C C . GLY A 1 102 ? -0.340 6.587 14.866 1.00 93.56 102 GLY A C 1
ATOM 820 O O . GLY A 1 102 ? -1.416 6.239 15.350 1.00 93.56 102 GLY A O 1
ATOM 821 N N . VAL A 1 103 ? 0.093 6.218 13.659 1.00 96.19 103 VAL A N 1
ATOM 822 C CA . VAL A 1 103 ? -0.534 5.224 12.791 1.00 96.19 103 VAL A CA 1
ATOM 823 C C . VAL A 1 103 ? 0.388 4.017 12.678 1.00 96.19 103 VAL A C 1
ATOM 825 O O . VAL A 1 103 ? 1.555 4.164 12.310 1.00 96.19 103 VAL A O 1
ATOM 828 N N . ASP A 1 104 ? -0.148 2.831 12.945 1.00 94.62 104 ASP A N 1
ATOM 829 C CA . ASP A 1 104 ? 0.576 1.571 12.764 1.00 94.62 104 ASP A CA 1
ATOM 830 C C . ASP A 1 104 ? 0.305 0.977 11.380 1.00 94.62 104 ASP A C 1
ATOM 832 O O . ASP A 1 104 ? -0.806 1.081 10.858 1.00 94.62 104 ASP A O 1
ATOM 836 N N . ILE A 1 105 ? 1.309 0.331 10.787 1.00 96.38 105 ILE A N 1
ATOM 837 C CA . ILE A 1 105 ? 1.140 -0.457 9.561 1.00 96.38 105 ILE A CA 1
ATOM 838 C C . ILE A 1 105 ? 1.144 -1.936 9.945 1.00 96.38 105 ILE A C 1
ATOM 840 O O . ILE A 1 105 ? 2.126 -2.440 10.484 1.00 96.38 105 ILE A O 1
ATOM 844 N N . GLU A 1 106 ? 0.050 -2.628 9.656 1.00 95.81 106 GLU A N 1
ATOM 845 C CA . GLU A 1 106 ? -0.129 -4.055 9.893 1.00 95.81 106 GLU A CA 1
ATOM 846 C C . GLU A 1 106 ? -0.092 -4.805 8.560 1.00 95.81 106 GLU A C 1
ATOM 848 O O . GLU A 1 106 ? -0.854 -4.515 7.637 1.00 95.81 106 GLU A O 1
ATOM 853 N N . ILE A 1 107 ? 0.824 -5.763 8.459 1.00 95.06 107 ILE A N 1
ATOM 854 C CA . ILE A 1 107 ? 0.987 -6.616 7.283 1.00 95.06 107 ILE A CA 1
ATOM 855 C C . ILE A 1 107 ? 0.342 -7.962 7.614 1.00 95.06 107 ILE A C 1
ATOM 857 O O . ILE A 1 107 ? 0.680 -8.558 8.634 1.00 95.06 107 ILE A O 1
ATOM 861 N N . ILE A 1 108 ? -0.597 -8.417 6.784 1.00 93.38 108 ILE A N 1
ATOM 862 C CA . ILE A 1 108 ? -1.312 -9.684 7.007 1.00 93.38 108 ILE A CA 1
ATOM 863 C C . ILE A 1 108 ? -0.396 -10.873 6.712 1.00 93.38 108 ILE A C 1
ATOM 865 O O . ILE A 1 108 ? -0.356 -11.833 7.479 1.00 93.38 108 ILE A O 1
ATOM 869 N N . ASP A 1 109 ? 0.327 -10.809 5.597 1.00 88.25 109 ASP A N 1
ATOM 870 C CA . ASP A 1 109 ? 1.186 -11.877 5.117 1.00 88.25 109 ASP A CA 1
ATOM 871 C C . ASP A 1 109 ? 2.607 -11.346 4.868 1.00 88.25 109 ASP A C 1
ATOM 873 O O . ASP A 1 109 ? 2.843 -10.388 4.128 1.00 88.25 109 ASP A O 1
ATOM 877 N N . HIS A 1 110 ? 3.570 -11.975 5.538 1.00 83.62 110 HIS A N 1
ATOM 878 C CA . HIS A 1 110 ? 4.987 -11.627 5.466 1.00 83.62 110 HIS A CA 1
ATOM 879 C C . HIS A 1 110 ? 5.731 -12.362 4.343 1.00 83.62 110 HIS A C 1
ATOM 881 O O . HIS A 1 110 ? 6.942 -12.191 4.206 1.00 83.62 110 HIS A O 1
ATOM 887 N N . THR A 1 111 ? 5.039 -13.177 3.546 1.00 79.06 111 THR A N 1
ATOM 888 C CA . THR A 1 111 ? 5.613 -13.770 2.340 1.00 79.06 111 THR A CA 1
ATOM 889 C C . THR A 1 111 ? 5.703 -12.713 1.240 1.00 79.06 111 THR A C 1
ATOM 891 O O . THR A 1 111 ? 4.734 -12.033 0.914 1.00 79.06 111 THR A O 1
ATOM 894 N N . GLU A 1 112 ? 6.889 -12.527 0.660 1.00 64.19 112 GLU A N 1
ATOM 895 C CA . GLU A 1 112 ? 7.040 -11.657 -0.506 1.00 64.19 112 GLU A CA 1
ATOM 896 C C . GLU A 1 112 ? 6.478 -12.382 -1.730 1.00 64.19 112 GLU A C 1
ATOM 898 O O . GLU A 1 112 ? 7.166 -13.164 -2.383 1.00 64.19 112 GLU A O 1
ATOM 903 N N . LYS A 1 113 ? 5.192 -12.162 -2.017 1.00 67.19 113 LYS A N 1
ATOM 904 C CA . LYS A 1 113 ? 4.536 -12.694 -3.210 1.00 67.19 113 LYS A CA 1
ATOM 905 C C . LYS A 1 113 ? 4.363 -11.583 -4.239 1.00 67.19 113 LYS A C 1
ATOM 907 O O . LYS A 1 113 ? 3.294 -10.993 -4.372 1.00 67.19 113 LYS A O 1
ATOM 912 N N . THR A 1 114 ? 5.445 -11.282 -4.950 1.00 73.31 114 THR A N 1
ATOM 913 C CA . THR A 1 114 ? 5.402 -10.393 -6.112 1.00 73.31 114 THR A CA 1
ATOM 914 C C . THR A 1 114 ? 5.441 -11.211 -7.394 1.00 73.31 114 THR A C 1
ATOM 916 O O . THR A 1 114 ? 6.281 -12.095 -7.538 1.00 73.31 114 THR A O 1
ATOM 919 N N . GLU A 1 115 ? 4.566 -10.895 -8.343 1.00 77.81 115 GLU A N 1
ATOM 920 C CA . GLU A 1 115 ? 4.677 -11.426 -9.700 1.00 77.81 115 GLU A CA 1
ATOM 921 C C . GLU A 1 115 ? 5.955 -10.916 -10.377 1.00 77.81 115 GLU A C 1
ATOM 923 O O . GLU A 1 115 ? 6.245 -9.719 -10.359 1.00 77.81 115 GLU A O 1
ATOM 928 N N . GLU A 1 116 ? 6.712 -11.820 -11.000 1.00 81.75 116 GLU A N 1
ATOM 929 C CA . GLU A 1 116 ? 7.965 -11.496 -11.694 1.00 81.75 116 GLU A CA 1
ATOM 930 C C . GLU A 1 116 ? 7.770 -10.391 -12.741 1.00 81.75 116 GLU A C 1
ATOM 932 O O . GLU A 1 116 ? 8.552 -9.443 -12.798 1.00 81.75 116 GLU A O 1
ATOM 937 N N . GLN A 1 117 ? 6.658 -10.441 -13.478 1.00 77.06 117 GLN A N 1
ATOM 938 C CA . GLN A 1 117 ? 6.292 -9.411 -14.450 1.00 77.06 117 GLN A CA 1
ATOM 939 C C . GLN A 1 117 ? 6.169 -8.020 -13.811 1.00 77.06 117 GLN A C 1
ATOM 941 O O . GLN A 1 117 ? 6.680 -7.049 -14.364 1.00 77.06 117 GLN A O 1
ATOM 946 N N . GLU A 1 118 ? 5.577 -7.899 -12.615 1.00 81.25 118 GLU A N 1
ATOM 947 C CA . GLU A 1 118 ? 5.498 -6.604 -11.927 1.00 81.25 118 GLU A CA 1
ATOM 948 C C . GLU A 1 118 ? 6.882 -6.072 -11.525 1.00 81.25 118 GLU A C 1
ATOM 950 O O . GLU A 1 118 ? 7.103 -4.860 -11.541 1.00 81.25 118 GLU A O 1
ATOM 955 N N . LEU A 1 119 ? 7.817 -6.954 -11.148 1.00 84.44 119 LEU A N 1
ATOM 956 C CA . LEU A 1 119 ? 9.190 -6.560 -10.814 1.00 84.44 119 LEU A CA 1
ATOM 957 C C . LEU A 1 119 ? 9.932 -6.038 -12.046 1.00 84.44 119 LEU A C 1
ATOM 959 O O . LEU A 1 119 ? 10.616 -5.014 -11.957 1.00 84.44 119 LEU A O 1
ATOM 963 N N . VAL A 1 120 ? 9.776 -6.714 -13.188 1.00 85.06 120 VAL A N 1
ATOM 964 C CA . VAL A 1 120 ? 10.357 -6.289 -14.468 1.00 85.06 120 VAL A CA 1
ATOM 965 C C . VAL A 1 120 ? 9.780 -4.938 -14.889 1.00 85.06 120 VAL A C 1
ATOM 967 O O . VAL A 1 120 ? 10.539 -4.019 -15.203 1.00 85.06 120 VAL A O 1
ATOM 970 N N . GLU A 1 121 ? 8.459 -4.762 -14.814 1.00 81.56 121 GLU A N 1
ATOM 971 C CA . GLU A 1 121 ? 7.804 -3.487 -15.121 1.00 81.56 121 GLU A CA 1
ATOM 972 C C . GLU A 1 121 ? 8.311 -2.344 -14.226 1.00 81.56 121 GLU A C 1
ATOM 974 O O . GLU A 1 121 ? 8.650 -1.263 -14.723 1.00 81.56 121 GLU A O 1
ATOM 979 N N . ASP A 1 122 ? 8.412 -2.576 -12.913 1.00 85.94 122 ASP A N 1
ATOM 980 C CA . ASP A 1 122 ? 8.920 -1.587 -11.957 1.00 85.94 122 ASP A CA 1
ATOM 981 C C . ASP A 1 122 ? 10.392 -1.225 -12.246 1.00 85.94 122 ASP A C 1
ATOM 983 O O . ASP A 1 122 ? 10.775 -0.050 -12.179 1.00 85.94 122 ASP A O 1
ATOM 987 N N . LEU A 1 123 ? 11.219 -2.204 -12.632 1.00 86.69 123 LEU A N 1
ATOM 988 C CA . LEU A 1 123 ? 12.613 -1.985 -13.021 1.00 86.69 123 LEU A CA 1
ATOM 989 C C . LEU A 1 123 ? 12.727 -1.175 -14.318 1.00 86.69 123 LEU A C 1
ATOM 991 O O . LEU A 1 123 ? 13.497 -0.212 -14.374 1.00 86.69 123 LEU A O 1
ATOM 995 N N . VAL A 1 124 ? 11.950 -1.515 -15.348 1.00 84.00 124 VAL A N 1
ATOM 996 C CA . VAL A 1 124 ? 11.922 -0.776 -16.619 1.00 84.00 124 VAL A CA 1
ATOM 997 C C . VAL A 1 124 ? 11.501 0.673 -16.387 1.00 84.00 124 VAL A C 1
ATOM 999 O O . VAL A 1 124 ? 12.129 1.594 -16.923 1.00 84.00 124 VAL A O 1
ATOM 1002 N N . GLN A 1 125 ? 10.489 0.914 -15.551 1.00 82.12 125 GLN A N 1
ATOM 1003 C CA . GLN A 1 125 ? 10.076 2.272 -15.199 1.00 82.12 125 GLN A CA 1
ATOM 1004 C C . GLN A 1 125 ? 11.187 3.034 -14.463 1.00 82.12 125 GLN A C 1
ATOM 1006 O O . GLN A 1 125 ? 11.478 4.182 -14.813 1.00 82.12 125 GLN A O 1
ATOM 1011 N N . LEU A 1 126 ? 11.864 2.401 -13.500 1.00 85.81 126 LEU A N 1
ATOM 1012 C CA . LEU A 1 126 ? 12.997 2.998 -12.793 1.00 85.81 126 LEU A CA 1
ATOM 1013 C C . LEU A 1 126 ? 14.133 3.376 -13.760 1.00 85.81 126 LEU A C 1
ATOM 1015 O O . LEU A 1 126 ? 14.597 4.522 -13.765 1.00 85.81 126 LEU A O 1
ATOM 1019 N N . LEU A 1 127 ? 14.545 2.444 -14.625 1.00 84.25 127 LEU A N 1
ATOM 1020 C CA . LEU A 1 127 ? 15.567 2.668 -15.651 1.00 84.25 127 LEU A CA 1
ATOM 1021 C C . LEU A 1 127 ? 15.161 3.767 -16.634 1.00 84.25 127 LEU A C 1
ATOM 1023 O O . LEU A 1 127 ? 16.006 4.563 -17.048 1.00 84.25 127 LEU A O 1
ATOM 1027 N N . THR A 1 128 ? 13.878 3.859 -16.977 1.00 81.31 128 THR A N 1
ATOM 1028 C CA . THR A 1 128 ? 13.340 4.915 -17.843 1.00 81.31 128 THR A CA 1
ATOM 1029 C C . THR A 1 128 ? 13.497 6.289 -17.193 1.00 81.31 128 THR A C 1
ATOM 1031 O O . THR A 1 128 ? 14.023 7.211 -17.823 1.00 81.31 128 THR A O 1
ATOM 1034 N N . VAL A 1 129 ? 13.135 6.426 -15.912 1.00 81.38 129 VAL A N 1
ATOM 1035 C CA . VAL A 1 129 ? 13.313 7.677 -15.154 1.00 81.38 129 VAL A CA 1
ATOM 1036 C C . VAL A 1 129 ? 14.787 8.083 -15.105 1.00 81.38 129 VAL A C 1
ATOM 1038 O O . VAL A 1 129 ? 15.112 9.252 -15.335 1.00 81.38 129 VAL A O 1
ATOM 1041 N N . PHE A 1 130 ? 15.697 7.137 -14.857 1.00 81.62 130 PHE A N 1
ATOM 1042 C CA . PHE A 1 130 ? 17.136 7.415 -14.880 1.00 81.62 130 PHE A CA 1
ATOM 1043 C C . PHE A 1 130 ? 17.637 7.786 -16.278 1.00 81.62 130 PHE A C 1
ATOM 1045 O O . PHE A 1 130 ? 18.396 8.743 -16.420 1.00 81.62 130 PHE A O 1
ATOM 1052 N N . SER A 1 131 ? 17.177 7.094 -17.319 1.00 78.75 131 SER A N 1
ATOM 1053 C CA . SER A 1 131 ? 17.564 7.352 -18.710 1.00 78.75 131 SER A CA 1
ATOM 1054 C C . SER A 1 131 ? 17.186 8.758 -19.171 1.00 78.75 131 SER A C 1
ATOM 1056 O O . SER A 1 131 ? 17.954 9.376 -19.904 1.00 78.75 131 SER A O 1
ATOM 1058 N N . CYS A 1 132 ? 16.048 9.291 -18.712 1.00 74.25 132 CYS A N 1
ATOM 1059 C CA . CYS A 1 132 ? 15.639 10.676 -18.967 1.00 74.25 132 CYS A CA 1
ATOM 1060 C C . CYS A 1 132 ? 16.531 11.711 -18.263 1.00 74.25 132 CYS A C 1
ATOM 1062 O O . CYS A 1 132 ? 16.664 12.833 -18.746 1.00 74.25 132 CYS A O 1
ATOM 1064 N N . LYS A 1 133 ? 17.142 11.346 -17.130 1.00 76.56 133 LYS A N 1
ATOM 1065 C CA . LYS A 1 133 ? 18.072 12.209 -16.381 1.00 76.56 133 LYS A CA 1
ATOM 1066 C C . LYS A 1 133 ? 19.514 12.113 -16.887 1.00 76.56 133 LYS A C 1
ATOM 1068 O O . LYS A 1 133 ? 20.311 13.015 -16.639 1.00 76.56 133 LYS A O 1
ATOM 1073 N N . LEU A 1 134 ? 19.862 11.037 -17.591 1.00 77.25 134 LEU A N 1
ATOM 1074 C CA . LEU A 1 134 ? 21.150 10.892 -18.264 1.00 77.25 134 LEU A CA 1
ATOM 1075 C C . LEU A 1 134 ? 21.180 11.729 -19.553 1.00 77.25 134 LEU A C 1
ATOM 1077 O O . LEU A 1 134 ? 20.182 11.857 -20.255 1.00 77.25 134 LEU A O 1
ATOM 1081 N N . GLN A 1 135 ? 22.351 12.269 -19.904 1.00 67.00 135 GLN A N 1
ATOM 1082 C CA . GLN A 1 135 ? 22.565 13.008 -21.155 1.00 67.00 135 GLN A CA 1
ATOM 1083 C C . GLN A 1 135 ? 23.581 12.311 -22.076 1.00 67.00 135 GLN A C 1
ATOM 1085 O O . GLN A 1 135 ? 24.462 11.562 -21.637 1.00 67.00 135 GLN A O 1
ATOM 1090 N N . GLY A 1 136 ? 23.464 12.573 -23.382 1.00 69.06 136 GLY A N 1
ATOM 1091 C CA . GLY A 1 136 ? 24.418 12.138 -24.406 1.00 69.06 136 GLY A CA 1
ATOM 1092 C C . GLY A 1 136 ? 24.476 10.619 -24.618 1.00 69.06 136 GLY A C 1
ATOM 1093 O O . GLY A 1 136 ? 23.476 9.909 -24.514 1.00 69.06 136 GLY A O 1
ATOM 1094 N N . LYS A 1 137 ? 25.672 10.091 -24.917 1.00 66.88 137 LYS A N 1
ATOM 1095 C CA . LYS A 1 137 ? 25.888 8.671 -25.274 1.00 66.88 137 LYS A CA 1
ATOM 1096 C C . LYS A 1 137 ? 25.414 7.679 -24.196 1.00 66.88 137 LYS A C 1
ATOM 1098 O O . LYS A 1 137 ? 25.085 6.544 -24.530 1.00 66.88 137 LYS A O 1
ATOM 1103 N N . ARG A 1 138 ? 25.367 8.094 -22.923 1.00 66.56 138 ARG A N 1
ATOM 1104 C CA . ARG A 1 138 ? 24.917 7.254 -21.795 1.00 66.56 138 ARG A CA 1
ATOM 1105 C C . ARG A 1 138 ? 23.401 7.043 -21.806 1.00 66.56 138 ARG A C 1
ATOM 1107 O O . ARG A 1 138 ? 22.959 5.920 -21.599 1.00 66.56 138 ARG A O 1
ATOM 1114 N N . ALA A 1 139 ? 22.630 8.080 -22.138 1.00 72.75 139 ALA A N 1
ATOM 1115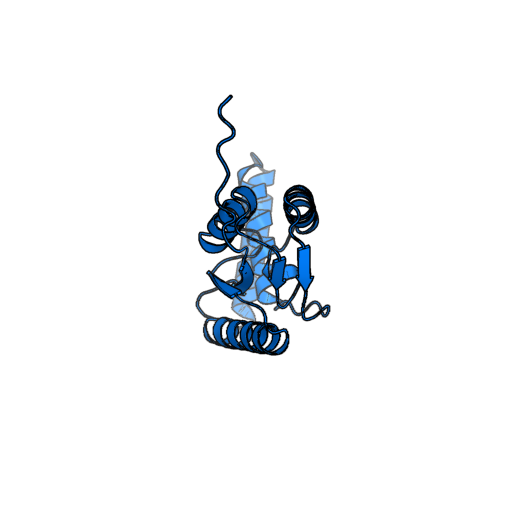 C CA . ALA A 1 139 ? 21.179 7.977 -22.291 1.00 72.75 139 ALA A CA 1
ATOM 1116 C C . ALA A 1 139 ? 20.798 7.054 -23.458 1.00 72.75 139 ALA A C 1
ATOM 1118 O O . ALA A 1 139 ? 19.912 6.219 -23.322 1.00 72.75 139 ALA A O 1
ATOM 1119 N N . ASN A 1 140 ? 21.516 7.152 -24.584 1.00 70.56 140 ASN A N 1
ATOM 1120 C CA . ASN A 1 140 ? 21.271 6.291 -25.746 1.00 70.56 140 ASN A CA 1
ATOM 1121 C C . ASN A 1 140 ? 21.579 4.815 -25.462 1.00 70.56 140 ASN A C 1
ATOM 1123 O O . ASN A 1 140 ? 20.837 3.954 -25.921 1.00 70.56 140 ASN A O 1
ATOM 1127 N N . ARG A 1 141 ? 22.631 4.510 -24.687 1.00 73.44 141 ARG A N 1
ATOM 1128 C CA . ARG A 1 141 ? 22.916 3.129 -24.258 1.00 73.44 141 ARG A CA 1
ATOM 1129 C C . ARG A 1 141 ? 21.827 2.585 -23.338 1.00 73.44 141 ARG A C 1
ATOM 1131 O O . ARG A 1 141 ? 21.337 1.497 -23.595 1.00 73.44 141 ARG A O 1
ATOM 1138 N N . ALA A 1 142 ? 21.417 3.356 -22.331 1.00 74.19 142 ALA A N 1
ATOM 1139 C CA . ALA A 1 142 ? 20.364 2.938 -21.409 1.00 74.19 142 ALA A CA 1
ATOM 1140 C C . ALA A 1 142 ? 19.029 2.698 -22.140 1.00 74.19 142 ALA A C 1
ATOM 1142 O O . ALA A 1 142 ? 18.409 1.658 -21.956 1.00 74.19 142 ALA A O 1
ATOM 1143 N N . LYS A 1 143 ? 18.642 3.589 -23.066 1.00 74.44 143 LYS A N 1
ATOM 1144 C CA . LYS A 1 143 ? 17.461 3.392 -23.926 1.00 74.44 143 LYS A CA 1
ATOM 1145 C C . LYS A 1 143 ? 17.564 2.150 -24.815 1.00 74.44 143 LYS A C 1
ATOM 1147 O O . LYS A 1 143 ? 16.559 1.479 -25.008 1.00 74.44 143 LYS A O 1
ATOM 1152 N N . LYS A 1 144 ? 18.751 1.847 -25.357 1.00 77.44 144 LYS A N 1
ATOM 1153 C CA . LYS A 1 144 ? 18.976 0.651 -26.185 1.00 77.44 144 LYS A CA 1
ATOM 1154 C C . LYS A 1 144 ? 18.822 -0.631 -25.366 1.00 77.44 144 LYS A C 1
ATOM 1156 O O . LYS A 1 144 ? 18.107 -1.513 -25.806 1.00 77.44 144 LYS A O 1
ATOM 1161 N N . MET A 1 145 ? 19.396 -0.675 -24.163 1.00 77.00 145 MET A N 1
ATOM 1162 C CA . MET A 1 145 ? 19.249 -1.812 -23.245 1.00 77.00 145 MET A CA 1
ATOM 1163 C C . MET A 1 145 ? 17.788 -2.040 -22.840 1.00 77.00 145 MET A C 1
ATOM 1165 O O . MET A 1 145 ? 17.320 -3.167 -22.875 1.00 77.00 145 MET A O 1
ATOM 1169 N N . ILE A 1 146 ? 17.050 -0.969 -22.516 1.00 77.44 146 ILE A N 1
ATOM 1170 C CA . ILE A 1 146 ? 15.614 -1.067 -22.202 1.00 77.44 146 ILE A CA 1
ATOM 1171 C C . ILE A 1 146 ? 14.836 -1.634 -23.397 1.00 77.44 146 ILE A C 1
ATOM 1173 O O . ILE A 1 146 ? 13.957 -2.466 -23.218 1.00 77.44 146 ILE A O 1
ATOM 1177 N N . LYS A 1 147 ? 15.157 -1.188 -24.617 1.00 75.31 147 LYS A N 1
ATOM 1178 C CA . LYS A 1 147 ? 14.495 -1.651 -25.841 1.00 75.31 147 LYS A CA 1
ATOM 1179 C C . LYS A 1 147 ? 14.798 -3.119 -26.146 1.00 75.31 147 LYS A C 1
ATOM 1181 O O . LYS A 1 147 ? 13.879 -3.830 -26.509 1.00 75.31 147 LYS A O 1
ATOM 1186 N N . GLU A 1 148 ? 16.042 -3.555 -25.960 1.00 77.06 148 GLU A N 1
ATOM 1187 C CA . GLU A 1 148 ? 16.443 -4.959 -26.131 1.00 77.06 148 GLU A CA 1
ATOM 1188 C C . GLU A 1 148 ? 15.714 -5.870 -25.130 1.00 77.06 148 GLU A C 1
ATOM 1190 O O . GLU A 1 148 ? 15.174 -6.890 -25.530 1.00 77.06 148 GLU A O 1
ATOM 1195 N N . TRP A 1 149 ? 15.587 -5.459 -23.864 1.00 70.25 149 TRP A N 1
ATOM 1196 C CA . TRP A 1 149 ? 14.851 -6.234 -22.854 1.00 70.25 149 TRP A CA 1
ATOM 1197 C C . TRP A 1 149 ? 13.350 -6.338 -23.152 1.00 70.25 149 TRP A C 1
ATOM 1199 O O . TRP A 1 149 ? 12.757 -7.393 -22.978 1.00 70.25 149 TRP A O 1
ATOM 1209 N N . LEU A 1 150 ? 12.738 -5.253 -23.637 1.00 69.69 150 LEU A N 1
ATOM 1210 C CA . LEU A 1 150 ? 11.331 -5.260 -24.050 1.00 69.69 150 LEU A CA 1
ATOM 1211 C C . LEU A 1 150 ? 11.087 -6.096 -25.318 1.00 69.69 150 LEU A C 1
ATOM 1213 O O . LEU A 1 150 ? 9.964 -6.542 -25.542 1.00 69.69 150 LEU A O 1
ATOM 1217 N N . GLU A 1 151 ? 12.103 -6.251 -26.170 1.00 67.69 151 GLU A N 1
ATOM 1218 C CA . GLU A 1 151 ? 12.035 -7.052 -27.396 1.00 67.69 151 GLU A CA 1
ATOM 1219 C C . GLU A 1 151 ? 12.231 -8.548 -27.097 1.00 67.69 151 GLU A C 1
ATOM 1221 O O . GLU A 1 151 ? 11.461 -9.347 -27.627 1.00 67.69 151 GLU A O 1
ATOM 1226 N N . ASP A 1 152 ? 13.157 -8.929 -26.210 1.00 59.75 152 ASP A N 1
ATOM 1227 C CA . ASP A 1 152 ? 13.368 -10.333 -25.803 1.00 59.75 152 ASP A CA 1
ATOM 1228 C C . ASP A 1 152 ? 12.123 -10.939 -25.119 1.00 59.75 152 ASP A C 1
ATOM 1230 O O . ASP A 1 152 ? 11.705 -12.039 -25.480 1.00 59.75 152 ASP A O 1
ATOM 1234 N N . ASP A 1 153 ? 11.436 -10.195 -24.241 1.00 56.81 153 ASP A N 1
ATOM 1235 C CA . ASP A 1 153 ? 10.186 -10.653 -23.599 1.00 56.81 153 ASP A CA 1
ATOM 1236 C C . ASP A 1 153 ? 9.027 -10.875 -24.595 1.00 56.81 153 ASP A C 1
ATOM 1238 O O . ASP A 1 153 ? 8.060 -11.579 -24.294 1.00 56.81 153 ASP A O 1
ATOM 1242 N N . SER A 1 154 ? 9.094 -10.279 -25.793 1.00 54.44 154 SER A N 1
ATOM 1243 C CA . SER A 1 154 ? 8.073 -10.462 -26.835 1.00 54.44 154 SER A CA 1
ATOM 1244 C C . SER A 1 154 ? 8.275 -11.725 -27.681 1.00 54.44 154 SER A C 1
ATOM 1246 O O . SER A 1 154 ? 7.336 -12.153 -28.352 1.00 54.44 154 SER A O 1
ATOM 1248 N N . VAL A 1 155 ? 9.470 -12.328 -27.638 1.00 50.75 155 VAL A N 1
ATOM 1249 C CA . VAL A 1 155 ? 9.826 -13.540 -28.399 1.00 50.75 155 VAL A CA 1
ATOM 1250 C C . VAL A 1 155 ? 9.481 -14.817 -27.623 1.00 50.75 155 VAL A C 1
ATOM 1252 O O . VAL A 1 155 ? 9.117 -15.815 -28.236 1.00 50.75 155 VAL A O 1
ATOM 1255 N N . ASP A 1 156 ? 9.485 -14.777 -26.288 1.00 44.12 156 ASP A N 1
ATOM 1256 C CA . ASP A 1 156 ? 9.125 -15.926 -25.437 1.00 44.12 156 ASP A CA 1
ATOM 1257 C C . ASP A 1 156 ? 7.605 -16.087 -25.193 1.00 44.12 156 ASP A C 1
ATOM 1259 O O . ASP A 1 156 ? 7.172 -17.015 -24.509 1.00 44.12 156 ASP A O 1
ATOM 1263 N N . GLN A 1 157 ? 6.766 -15.214 -25.770 1.00 42.47 157 GLN A N 1
ATOM 1264 C CA . GLN A 1 157 ? 5.295 -15.317 -25.720 1.00 42.47 157 GLN A CA 1
ATOM 1265 C C . GLN A 1 157 ? 4.643 -15.794 -27.037 1.00 42.47 157 GLN A C 1
ATOM 1267 O O . GLN A 1 157 ? 3.414 -15.749 -27.143 1.00 42.47 157 GLN A O 1
ATOM 1272 N N . SER A 1 158 ? 5.423 -16.245 -28.031 1.00 38.78 158 SER A N 1
ATOM 1273 C CA . SER A 1 158 ? 4.920 -16.738 -29.332 1.00 38.78 158 SER A CA 1
ATOM 1274 C C . SER A 1 158 ? 5.063 -18.240 -29.534 1.00 38.78 158 SER A C 1
ATOM 1276 O O . SER A 1 158 ? 6.161 -18.758 -29.241 1.00 38.78 158 SER A O 1
#

InterPro domains:
  IPR006118 Recombinase, conserved site [PS00397] (16-24)
  IPR006119 Resolvase, N-terminal catalytic domain [PF00239] (13-144)
  IPR006119 Resolvase, N-terminal catalytic domain [PS51736] (12-158)
  IPR006119 Resolvase, N-terminal catalytic domain [SM00857] (13-149)
  IPR036162 Resolvase-like, N-terminal catalytic domain superfamily [G3DSA:3.40.50.1390] (9-110)
  IPR036162 Resolvase-like, N-terminal catalytic domain superfamily [SSF53041] (11-146)
  IPR041718 IS607-like transposase, catalytic domain [cd03769] (13-145)
  IPR048046 IS607 transposase [NF033518] (6-142)
  IPR051491 Site-specific recombinase/transposase-related [PTHR36172] (11-148)

Secondary structure (DSSP, 8-state):
--------PPPEEEEEEEESSGGGHHHHHHHHHHHHHHHHHTT--EEEEEEES-TT-TT-HHHHHHHHHHHHT-EEEEEESSHHHH-SS-HHHHHHHHHHTT-EEEES--S----HHHHHHHHHHHHHHHHHH--THHHHHHHHHHHHHHHHHHHTT-

Organism: NCBI:txid265546